Protein AF-A0A8T0YBX5-F1 (afdb_monomer_lite)

Organism: NCBI:txid29920

Secondary structure (DSSP, 8-state):
---HHHHHHHHHHHHHHHHTT-TT-HHHHHHHHHHHHT-EEEEEEEE-STT-EEEEEEEEEEETTEEEEEEEEEEE------HHHHHHHHHHHHHHHHHHHHHHHHHHHHHHHHHHHHHHHHHHHHHHHHHHHHHHHHHHHHHHHHHHHHHHHHTEEETTEEEE--SSS-PEEEE--

pLDDT: mean 74.01, std 16.97, range [35.16, 98.06]

Radius of gyration: 50.34 Å; chains: 1; bounding box: 93×39×120 Å

Structure (mmCIF, N/CA/C/O backbone):
data_AF-A0A8T0YBX5-F1
#
_entry.id   AF-A0A8T0YBX5-F1
#
loop_
_atom_site.group_PDB
_atom_site.id
_atom_site.type_symbol
_atom_site.label_atom_id
_atom_site.label_alt_id
_atom_site.label_comp_id
_atom_site.label_asym_id
_atom_site.label_entity_id
_atom_site.label_seq_id
_atom_site.pdbx_PDB_ins_code
_atom_site.Cartn_x
_atom_site.Cartn_y
_atom_site.Cartn_z
_atom_site.occupancy
_atom_site.B_iso_or_equiv
_atom_site.auth_seq_id
_atom_site.auth_comp_id
_atom_site.auth_asym_id
_atom_site.auth_atom_id
_atom_site.pdbx_PDB_model_num
ATOM 1 N N . MET A 1 1 ? 40.459 -1.493 -21.557 1.00 35.16 1 MET A N 1
ATOM 2 C CA . MET A 1 1 ? 39.453 -1.805 -20.520 1.00 35.16 1 MET A CA 1
ATOM 3 C C . MET A 1 1 ? 38.128 -1.294 -21.046 1.00 35.16 1 MET A C 1
ATOM 5 O O . MET A 1 1 ? 37.994 -0.088 -21.173 1.00 35.16 1 MET A O 1
ATOM 9 N N . VAL A 1 2 ? 37.231 -2.196 -21.448 1.00 42.81 2 VAL A N 1
ATOM 10 C CA . VAL A 1 2 ? 35.862 -1.855 -21.870 1.00 42.81 2 VAL A CA 1
ATOM 11 C C . VAL A 1 2 ? 35.061 -1.558 -20.605 1.00 42.81 2 VAL A C 1
ATOM 13 O O . VAL A 1 2 ? 35.138 -2.328 -19.644 1.00 42.81 2 VAL A O 1
ATOM 16 N N . THR A 1 3 ? 34.361 -0.429 -20.558 1.00 46.84 3 THR A N 1
ATOM 17 C CA . THR A 1 3 ? 33.510 -0.095 -19.407 1.00 46.84 3 THR A CA 1
ATOM 18 C C . THR A 1 3 ? 32.219 -0.922 -19.460 1.00 46.84 3 THR A C 1
ATOM 20 O O . THR A 1 3 ? 31.751 -1.286 -20.538 1.00 46.84 3 THR A O 1
ATOM 23 N N . GLY A 1 4 ? 31.649 -1.287 -18.305 1.00 44.31 4 GLY A N 1
ATOM 24 C CA . GLY A 1 4 ? 30.486 -2.192 -18.241 1.00 44.31 4 GLY A CA 1
ATOM 25 C C . GLY A 1 4 ? 29.275 -1.722 -19.063 1.00 44.31 4 GLY A C 1
ATOM 26 O O . GLY A 1 4 ? 28.556 -2.549 -19.627 1.00 44.31 4 GLY A O 1
ATOM 27 N N . ASP A 1 5 ? 29.111 -0.406 -19.209 1.00 51.03 5 ASP A N 1
ATOM 28 C CA . ASP A 1 5 ? 28.027 0.215 -19.976 1.00 51.03 5 ASP A CA 1
ATOM 29 C C . ASP A 1 5 ? 28.210 0.056 -21.498 1.00 51.03 5 ASP A C 1
ATOM 31 O O . ASP A 1 5 ? 27.252 -0.233 -22.219 1.00 51.03 5 ASP A O 1
ATOM 35 N N . GLU A 1 6 ? 29.447 0.140 -22.002 1.00 50.25 6 GLU A N 1
ATOM 36 C CA . GLU A 1 6 ? 29.767 -0.084 -23.422 1.00 50.25 6 GLU A CA 1
ATOM 37 C C . GLU A 1 6 ? 29.507 -1.540 -23.834 1.00 50.25 6 GLU A C 1
ATOM 39 O O . GLU A 1 6 ? 29.013 -1.812 -24.932 1.00 50.25 6 GLU A O 1
ATOM 44 N N . PHE A 1 7 ? 29.781 -2.482 -22.927 1.00 52.59 7 PHE A N 1
ATOM 45 C CA . PHE A 1 7 ? 29.517 -3.904 -23.139 1.00 52.59 7 PHE A CA 1
ATOM 46 C C . PHE A 1 7 ? 28.011 -4.207 -23.186 1.00 52.59 7 PHE A C 1
ATOM 48 O O . PHE A 1 7 ? 27.549 -4.969 -24.040 1.00 52.59 7 PHE A O 1
ATOM 55 N N . PHE A 1 8 ? 27.223 -3.576 -22.308 1.00 54.06 8 PHE A N 1
ATOM 56 C CA . PHE A 1 8 ? 25.766 -3.719 -22.296 1.00 54.06 8 PHE A CA 1
ATOM 57 C C . PHE A 1 8 ? 25.131 -3.175 -23.583 1.00 54.06 8 PHE A C 1
ATOM 59 O O . PHE A 1 8 ? 24.279 -3.839 -24.184 1.00 54.06 8 PHE A O 1
ATOM 66 N N . HIS A 1 9 ? 25.583 -2.011 -24.055 1.00 55.91 9 HIS A N 1
ATOM 67 C CA . HIS A 1 9 ? 25.097 -1.426 -25.303 1.00 55.91 9 HIS A CA 1
ATOM 68 C C . HIS A 1 9 ? 25.482 -2.250 -26.535 1.00 55.91 9 HIS A C 1
ATOM 70 O O . HIS A 1 9 ? 24.616 -2.509 -27.372 1.00 55.91 9 HIS A O 1
ATOM 76 N N . ALA A 1 10 ? 26.718 -2.750 -26.628 1.00 57.59 10 ALA A N 1
ATOM 77 C CA . ALA A 1 10 ? 27.131 -3.621 -27.731 1.00 57.59 10 ALA A CA 1
ATOM 78 C C . ALA A 1 10 ? 26.309 -4.921 -27.786 1.00 57.59 10 ALA A C 1
ATOM 80 O O . ALA A 1 10 ? 25.856 -5.330 -28.858 1.00 57.59 10 ALA A O 1
ATOM 81 N N . ARG A 1 11 ? 26.034 -5.531 -26.625 1.00 58.25 11 ARG A N 1
ATOM 82 C CA . ARG A 1 11 ? 25.202 -6.737 -26.529 1.00 58.25 11 ARG A CA 1
ATOM 83 C C . ARG A 1 11 ? 23.750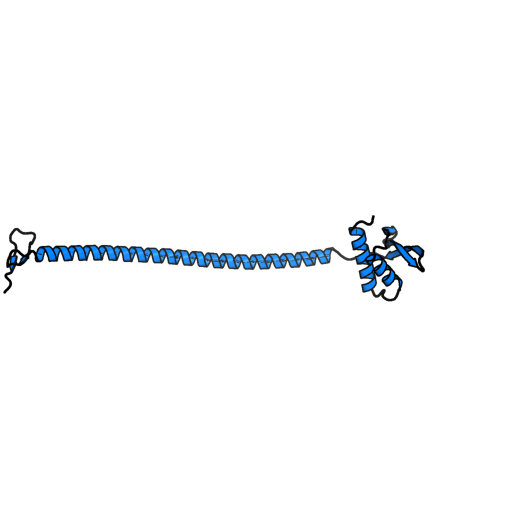 -6.470 -26.932 1.00 58.25 11 ARG A C 1
ATOM 85 O O . ARG A 1 11 ? 23.163 -7.281 -27.642 1.00 58.25 11 ARG A O 1
ATOM 92 N N . GLN A 1 12 ? 23.177 -5.332 -26.536 1.00 59.34 12 GLN A N 1
ATOM 93 C CA . GLN A 1 12 ? 21.837 -4.933 -26.980 1.00 59.34 12 GLN A CA 1
ATOM 94 C C . GLN A 1 12 ? 21.762 -4.675 -28.490 1.00 59.34 12 GLN A C 1
ATOM 96 O O . GLN A 1 12 ? 20.770 -5.048 -29.116 1.00 59.34 12 GLN A O 1
ATOM 101 N N . VAL A 1 13 ? 22.795 -4.069 -29.084 1.00 61.41 13 VAL A N 1
ATOM 102 C CA . VAL A 1 13 ? 22.869 -3.833 -30.535 1.00 61.41 13 VAL A CA 1
ATOM 103 C C . VAL A 1 13 ? 22.932 -5.159 -31.295 1.00 61.41 13 VAL A C 1
ATOM 105 O O . VAL A 1 13 ? 22.166 -5.352 -32.234 1.00 61.41 13 VAL A O 1
ATOM 108 N N . ILE A 1 14 ? 23.766 -6.104 -30.856 1.00 60.03 14 ILE A N 1
ATOM 109 C CA . ILE A 1 14 ? 23.907 -7.418 -31.505 1.00 60.03 14 ILE A CA 1
ATOM 110 C C . ILE A 1 14 ? 22.626 -8.257 -31.368 1.00 60.03 14 ILE A C 1
ATOM 112 O O . ILE A 1 14 ? 22.146 -8.806 -32.358 1.00 60.03 14 ILE A O 1
ATOM 116 N N . LEU A 1 15 ? 21.987 -8.264 -30.192 1.00 58.25 15 LEU A N 1
ATOM 117 C CA . LEU A 1 15 ? 20.689 -8.927 -30.004 1.00 58.25 15 LEU A CA 1
ATOM 118 C C . LEU A 1 15 ? 19.579 -8.307 -30.873 1.00 58.25 15 LEU A C 1
ATOM 120 O O . LEU A 1 15 ? 18.739 -9.035 -31.402 1.00 58.25 15 LEU A O 1
ATOM 124 N N . LYS A 1 16 ? 19.584 -6.981 -31.070 1.00 57.97 16 LYS A N 1
ATOM 125 C CA . LYS A 1 16 ? 18.643 -6.302 -31.979 1.00 57.97 16 LYS A CA 1
ATOM 126 C C . LYS A 1 16 ? 18.921 -6.605 -33.453 1.00 57.97 16 LYS A C 1
ATOM 128 O O . LYS A 1 16 ? 17.964 -6.771 -34.203 1.00 57.97 16 LYS A O 1
ATOM 133 N N . LEU A 1 17 ? 20.184 -6.735 -33.866 1.00 56.25 17 LEU A N 1
ATOM 134 C CA . LEU A 1 17 ? 20.538 -7.187 -35.220 1.00 56.25 17 LEU A CA 1
ATOM 135 C C . LEU A 1 17 ? 20.016 -8.609 -35.487 1.00 56.25 17 LEU A C 1
ATOM 137 O O . LEU A 1 17 ? 19.460 -8.869 -36.552 1.00 56.25 17 LEU A O 1
ATOM 141 N N . ASN A 1 18 ? 20.098 -9.506 -34.501 1.00 52.91 18 ASN A N 1
ATOM 142 C CA . ASN A 1 18 ? 19.515 -10.845 -34.611 1.00 52.91 18 ASN A CA 1
ATOM 143 C C . ASN A 1 18 ? 17.981 -10.818 -34.687 1.00 52.91 18 ASN A C 1
ATOM 145 O O . ASN A 1 18 ? 17.402 -11.520 -35.510 1.00 52.91 18 ASN A O 1
ATOM 149 N N . GLY A 1 19 ? 17.318 -9.975 -33.887 1.00 51.25 19 GLY A N 1
ATOM 150 C CA . GLY A 1 19 ? 15.858 -9.810 -33.921 1.00 51.25 19 GLY A CA 1
ATOM 151 C C . GLY A 1 19 ? 15.315 -9.205 -35.225 1.00 51.25 19 GLY A C 1
ATOM 152 O O . GLY A 1 19 ? 14.158 -9.432 -35.566 1.00 51.25 19 GLY A O 1
ATOM 153 N N . LEU A 1 20 ? 16.148 -8.480 -35.980 1.00 49.66 20 LEU A N 1
ATOM 154 C CA . LEU A 1 20 ? 15.820 -7.902 -37.292 1.00 49.66 20 LEU A CA 1
ATOM 155 C C . LEU A 1 20 ? 16.034 -8.876 -38.468 1.00 49.66 20 LEU A C 1
ATOM 157 O O . LEU A 1 20 ? 15.937 -8.474 -39.626 1.00 49.66 20 LEU A O 1
ATOM 161 N N . GLY A 1 21 ? 16.308 -10.158 -38.201 1.00 42.44 21 GLY A N 1
ATOM 162 C CA . GLY A 1 21 ? 16.443 -11.175 -39.245 1.00 42.44 21 GLY A CA 1
ATOM 163 C C . GLY A 1 21 ? 17.823 -11.235 -39.904 1.00 42.44 21 GLY A C 1
ATOM 164 O O . GLY A 1 21 ? 17.970 -11.886 -40.937 1.00 42.44 21 GLY A O 1
ATOM 165 N N . CYS A 1 22 ? 18.868 -10.649 -39.303 1.00 46.84 22 CYS A N 1
ATOM 166 C CA . CYS A 1 22 ? 20.261 -10.816 -39.745 1.00 46.84 22 CYS A CA 1
ATOM 167 C C . CYS A 1 22 ? 20.840 -12.217 -39.430 1.00 46.84 22 CYS A C 1
ATOM 169 O O . CYS A 1 22 ? 22.034 -12.366 -39.186 1.00 46.84 22 CYS A O 1
ATOM 171 N N . HIS A 1 23 ? 20.017 -13.269 -39.474 1.00 44.53 23 HIS A N 1
ATOM 172 C CA . HIS A 1 23 ? 20.426 -14.664 -39.275 1.00 44.53 23 HIS A CA 1
ATOM 173 C C . HIS A 1 23 ? 21.277 -15.230 -40.428 1.00 44.53 23 HIS A C 1
ATOM 175 O O . HIS A 1 23 ? 21.726 -16.371 -40.358 1.00 44.53 23 HIS A O 1
ATOM 181 N N . SER A 1 24 ? 21.505 -14.469 -41.503 1.00 44.78 24 SER A N 1
ATOM 182 C CA . SER A 1 24 ? 22.160 -14.966 -42.718 1.00 44.78 24 SER A CA 1
ATOM 183 C C . SER A 1 24 ? 23.667 -14.714 -42.798 1.00 44.78 24 SER A C 1
ATOM 185 O O . SER A 1 24 ? 24.268 -15.053 -43.816 1.00 44.78 24 SER A O 1
ATOM 187 N N . SER A 1 25 ? 24.308 -14.125 -41.782 1.00 54.38 25 SER A N 1
ATOM 188 C CA . SER A 1 25 ? 25.758 -13.901 -41.819 1.00 54.38 25 SER A CA 1
ATOM 189 C C . SER A 1 25 ? 26.463 -14.695 -40.722 1.00 54.38 25 SER A C 1
ATOM 191 O O . SER A 1 25 ? 26.184 -14.523 -39.539 1.00 54.38 25 SER A O 1
ATOM 193 N N . GLY A 1 26 ? 27.428 -15.540 -41.103 1.00 56.91 26 GLY A N 1
ATOM 194 C CA . GLY A 1 26 ? 28.321 -16.225 -40.155 1.00 56.91 26 GLY A CA 1
ATOM 195 C C . GLY A 1 26 ? 29.083 -15.265 -39.228 1.00 56.91 26 GLY A C 1
ATOM 196 O O . GLY A 1 26 ? 29.642 -15.696 -38.228 1.00 56.91 26 GLY A O 1
ATOM 197 N N . LEU A 1 27 ? 29.053 -13.961 -39.520 1.00 60.19 27 LEU A N 1
ATOM 198 C CA . LEU A 1 27 ? 29.573 -12.898 -38.670 1.00 60.19 27 LEU A CA 1
ATOM 199 C C . LEU A 1 27 ? 28.801 -12.759 -37.349 1.00 60.19 27 LEU A C 1
ATOM 201 O O . LEU A 1 27 ? 29.445 -12.571 -36.325 1.00 60.19 27 LEU A O 1
ATOM 205 N N . CYS A 1 28 ? 27.469 -12.907 -37.322 1.00 62.34 28 CYS A N 1
ATOM 206 C CA . CYS A 1 28 ? 26.708 -12.800 -36.066 1.00 62.34 28 CYS A CA 1
ATOM 207 C C . CYS A 1 28 ? 27.113 -13.889 -35.062 1.00 62.34 28 CYS A C 1
ATOM 209 O O . CYS A 1 28 ? 27.385 -13.582 -33.906 1.00 62.34 28 CYS A O 1
ATOM 211 N N . ALA A 1 29 ? 27.248 -15.136 -35.522 1.00 63.84 29 ALA A N 1
ATOM 212 C CA . ALA A 1 29 ? 27.663 -16.254 -34.673 1.00 63.84 29 ALA A CA 1
ATOM 213 C C . ALA A 1 29 ? 29.096 -16.081 -34.135 1.00 63.84 29 ALA A C 1
ATOM 215 O O . ALA A 1 29 ? 29.358 -16.347 -32.966 1.00 63.84 29 ALA A O 1
ATOM 216 N N . VAL A 1 30 ? 30.018 -15.584 -34.970 1.00 65.06 30 VAL A N 1
ATOM 217 C CA . VAL A 1 30 ? 31.410 -15.311 -34.567 1.00 65.06 30 VAL A CA 1
ATOM 218 C C . VAL A 1 30 ? 31.486 -14.190 -33.527 1.00 65.06 30 VAL A C 1
ATOM 220 O O . VAL A 1 30 ? 32.308 -14.245 -32.616 1.00 65.06 30 VAL A O 1
ATOM 223 N N . LEU A 1 31 ? 30.627 -13.176 -33.639 1.00 67.44 31 LEU A N 1
ATOM 224 C CA . LEU A 1 31 ? 30.588 -12.055 -32.702 1.00 67.44 31 LEU A CA 1
ATOM 225 C C . LEU A 1 31 ? 29.926 -12.418 -31.368 1.00 67.44 31 LEU A C 1
ATOM 227 O O . LEU A 1 31 ? 30.376 -11.949 -30.326 1.00 67.44 31 LEU A O 1
ATOM 231 N N . GLU A 1 32 ? 28.898 -13.268 -31.378 1.00 67.06 32 GLU A N 1
ATOM 232 C CA . GLU A 1 32 ? 28.282 -13.800 -30.156 1.00 67.06 32 GLU A CA 1
ATOM 233 C C . GLU A 1 32 ? 29.231 -14.701 -29.364 1.00 67.06 32 GLU A C 1
ATOM 235 O O . GLU A 1 32 ? 29.324 -14.571 -28.140 1.00 67.06 32 GLU A O 1
ATOM 240 N N . ASP A 1 33 ? 29.957 -15.581 -30.056 1.00 68.69 33 ASP A N 1
ATOM 241 C CA . ASP A 1 33 ? 30.970 -16.440 -29.443 1.00 68.69 33 ASP A CA 1
ATOM 242 C C . ASP A 1 33 ? 32.114 -15.595 -28.858 1.00 68.69 33 ASP A C 1
ATOM 244 O O . ASP A 1 33 ? 32.461 -15.736 -27.685 1.00 68.69 33 ASP A O 1
ATOM 248 N N . ALA A 1 34 ? 32.610 -14.609 -29.614 1.00 65.06 34 ALA A N 1
ATOM 249 C CA . ALA A 1 34 ? 33.650 -13.697 -29.140 1.00 65.06 34 ALA A CA 1
ATOM 250 C C . ALA A 1 34 ? 33.216 -12.840 -27.933 1.00 65.06 34 ALA A C 1
ATOM 252 O O . ALA A 1 34 ? 34.017 -12.611 -27.024 1.00 65.06 34 ALA A O 1
ATOM 253 N N . LEU A 1 35 ? 31.957 -12.379 -27.892 1.00 67.06 35 LEU A N 1
ATOM 254 C CA . LEU A 1 35 ? 31.383 -11.669 -26.739 1.00 67.06 35 LEU A CA 1
ATOM 255 C C . LEU A 1 35 ? 31.288 -12.563 -25.501 1.00 67.06 35 LEU A C 1
ATOM 257 O O . LEU A 1 35 ? 31.538 -12.099 -24.390 1.00 67.06 35 LEU A O 1
ATOM 261 N N . SER A 1 36 ? 30.902 -13.824 -25.691 1.00 69.19 36 SER A N 1
ATOM 262 C CA . SER A 1 36 ? 30.681 -14.776 -24.599 1.00 69.19 36 SER A CA 1
ATOM 263 C C . SER A 1 36 ? 31.997 -15.280 -24.003 1.00 69.19 36 SER A C 1
ATOM 265 O O . SER A 1 36 ? 32.088 -15.474 -22.792 1.00 69.19 36 SER A O 1
ATOM 267 N N . ASN A 1 37 ? 33.026 -15.420 -24.841 1.00 68.88 37 ASN A N 1
ATOM 268 C CA . ASN A 1 37 ? 34.349 -15.911 -24.451 1.00 68.88 37 ASN A CA 1
ATOM 269 C C . ASN A 1 37 ? 35.303 -14.793 -23.989 1.00 68.88 37 ASN A C 1
ATOM 271 O O . ASN A 1 37 ? 36.403 -15.077 -23.517 1.00 68.88 37 ASN A O 1
ATOM 275 N N . GLY A 1 38 ? 34.893 -13.522 -24.088 1.00 64.69 38 GLY A N 1
ATOM 276 C CA . GLY A 1 38 ? 35.715 -12.376 -23.687 1.00 64.69 38 GLY A CA 1
ATOM 277 C C . GLY A 1 38 ? 36.869 -12.073 -24.649 1.00 64.69 38 GLY A C 1
ATOM 278 O O . GLY A 1 38 ? 37.829 -11.405 -24.274 1.00 64.69 38 GLY A O 1
ATOM 279 N N . ASP A 1 39 ? 36.775 -12.528 -25.899 1.00 70.81 39 ASP A N 1
ATOM 280 C CA . ASP A 1 39 ? 37.792 -12.347 -26.943 1.00 70.81 39 ASP A CA 1
ATOM 281 C C . ASP A 1 39 ? 37.705 -10.972 -27.640 1.00 70.81 39 ASP A C 1
ATOM 283 O O . ASP A 1 39 ? 38.328 -10.730 -28.678 1.00 70.81 39 ASP A O 1
ATOM 287 N N . ILE A 1 40 ? 36.948 -10.038 -27.062 1.00 69.75 40 ILE A N 1
ATOM 288 C CA . ILE A 1 40 ? 36.787 -8.672 -27.562 1.00 69.75 40 ILE A CA 1
ATOM 289 C C . ILE A 1 40 ? 37.652 -7.728 -26.740 1.00 69.75 40 ILE A C 1
ATOM 291 O O . ILE A 1 40 ? 37.458 -7.552 -25.540 1.00 69.75 40 ILE A O 1
ATOM 295 N N . ASN A 1 41 ? 38.606 -7.089 -27.413 1.00 66.25 41 ASN A N 1
ATOM 296 C CA . ASN A 1 41 ? 39.622 -6.275 -26.746 1.00 66.25 41 ASN A CA 1
ATOM 297 C C . ASN A 1 41 ? 39.259 -4.790 -26.666 1.00 66.25 41 ASN A C 1
ATOM 299 O O . ASN A 1 41 ? 39.679 -4.093 -25.740 1.00 66.25 41 ASN A O 1
ATOM 303 N N . LEU A 1 42 ? 38.493 -4.297 -27.636 1.00 63.03 42 LEU A N 1
ATOM 304 C CA . LEU A 1 42 ? 38.110 -2.896 -27.719 1.00 63.03 42 LEU A CA 1
ATOM 305 C C . LEU A 1 42 ? 36.760 -2.790 -28.413 1.00 63.03 42 LEU A C 1
ATOM 307 O O . LEU A 1 42 ? 36.575 -3.389 -29.469 1.00 63.03 42 LEU A O 1
ATOM 311 N N . ILE A 1 43 ? 35.851 -2.025 -27.815 1.00 70.31 43 ILE A N 1
ATOM 312 C CA . ILE A 1 43 ? 34.587 -1.605 -28.411 1.00 70.31 43 ILE A CA 1
ATOM 313 C C . ILE A 1 43 ? 34.603 -0.082 -28.385 1.00 70.31 43 ILE A C 1
ATOM 315 O O . ILE A 1 43 ? 34.785 0.504 -27.323 1.00 70.31 43 ILE A O 1
ATOM 319 N N . THR A 1 44 ? 34.440 0.557 -29.537 1.00 67.62 44 THR A N 1
ATOM 320 C CA . THR A 1 44 ? 34.273 2.006 -29.631 1.00 67.62 44 THR A CA 1
ATOM 321 C C . THR A 1 44 ? 32.976 2.325 -30.348 1.00 67.62 44 THR A C 1
ATOM 323 O O . THR A 1 44 ? 32.635 1.735 -31.374 1.00 67.62 44 THR A O 1
ATOM 326 N N . PHE A 1 45 ? 32.235 3.269 -29.782 1.00 68.88 45 PHE A N 1
ATOM 327 C CA . PHE A 1 45 ? 30.981 3.752 -30.328 1.00 68.88 45 PHE A CA 1
ATOM 328 C C . PHE A 1 45 ? 31.141 5.237 -30.613 1.00 68.88 45 PHE A C 1
ATOM 330 O O . PHE A 1 45 ? 31.289 6.033 -29.688 1.00 68.88 45 PHE A O 1
ATOM 337 N N . LEU A 1 46 ? 31.174 5.608 -31.890 1.00 73.44 46 LEU A N 1
ATOM 338 C CA . LEU A 1 46 ? 31.400 6.993 -32.292 1.00 73.44 46 LEU A CA 1
ATOM 339 C C . LEU A 1 46 ? 30.330 7.452 -33.287 1.00 73.44 46 LEU A C 1
ATOM 341 O O . LEU A 1 46 ? 29.940 6.676 -34.168 1.00 73.44 46 LEU A O 1
ATOM 345 N N . PRO A 1 47 ? 29.865 8.710 -33.182 1.00 71.00 47 PRO A N 1
ATOM 346 C CA . PRO A 1 47 ? 29.094 9.324 -34.250 1.00 71.00 47 PRO A CA 1
ATOM 347 C C . PRO A 1 47 ? 29.993 9.450 -35.486 1.00 71.00 47 PRO A C 1
ATOM 349 O O . PRO A 1 47 ? 31.129 9.913 -35.400 1.00 71.00 47 PRO A O 1
ATOM 352 N N . ASN A 1 48 ? 29.498 9.014 -36.637 1.00 72.06 48 ASN A N 1
ATOM 353 C CA . ASN A 1 48 ? 30.243 8.940 -37.893 1.00 72.06 48 ASN A CA 1
ATOM 354 C C . ASN A 1 48 ? 29.778 9.994 -38.920 1.00 72.06 48 ASN A C 1
ATOM 356 O O . ASN A 1 48 ? 29.883 9.777 -40.126 1.00 72.06 48 ASN A O 1
ATOM 360 N N . GLY A 1 49 ? 29.288 11.142 -38.439 1.00 65.50 49 GLY A N 1
ATOM 361 C CA . GLY A 1 49 ? 28.641 12.157 -39.278 1.00 65.50 49 GLY A CA 1
ATOM 362 C C . GLY A 1 49 ? 27.270 11.703 -39.799 1.00 65.50 49 GLY A C 1
ATOM 363 O O . GLY A 1 49 ? 26.957 10.514 -39.771 1.00 65.50 49 GLY A O 1
ATOM 364 N N . ASP A 1 50 ? 26.449 12.666 -40.225 1.00 66.25 50 ASP A N 1
ATOM 365 C CA . ASP A 1 50 ? 25.125 12.468 -40.843 1.00 66.25 50 ASP A CA 1
ATOM 366 C C . ASP A 1 50 ? 24.211 11.457 -40.125 1.00 66.25 50 ASP A C 1
ATOM 368 O O . ASP A 1 50 ? 23.646 10.564 -40.751 1.00 66.25 50 ASP A O 1
ATOM 372 N N . ASP A 1 51 ? 24.086 11.571 -38.797 1.00 66.38 51 ASP A N 1
ATOM 373 C CA . ASP A 1 51 ? 23.257 10.683 -37.965 1.00 66.38 51 ASP A CA 1
ATOM 374 C C . ASP A 1 51 ? 23.564 9.184 -38.133 1.00 66.38 51 ASP A C 1
ATOM 376 O O . ASP A 1 51 ? 22.743 8.335 -37.813 1.00 66.38 51 ASP A O 1
ATOM 380 N N . VAL A 1 52 ? 24.754 8.807 -38.599 1.00 70.62 52 VAL A N 1
ATOM 381 C CA . VAL A 1 52 ? 25.182 7.406 -38.631 1.00 70.62 52 VAL A CA 1
ATOM 382 C C . VAL A 1 52 ? 26.070 7.148 -37.429 1.00 70.62 52 VAL A C 1
ATOM 384 O O . VAL A 1 52 ? 27.082 7.816 -37.230 1.00 70.62 52 VAL A O 1
ATOM 387 N N . TYR A 1 53 ? 25.742 6.138 -36.636 1.00 73.88 53 TYR A N 1
ATOM 388 C CA . TYR A 1 53 ? 26.618 5.669 -35.571 1.00 73.88 53 TYR A CA 1
ATOM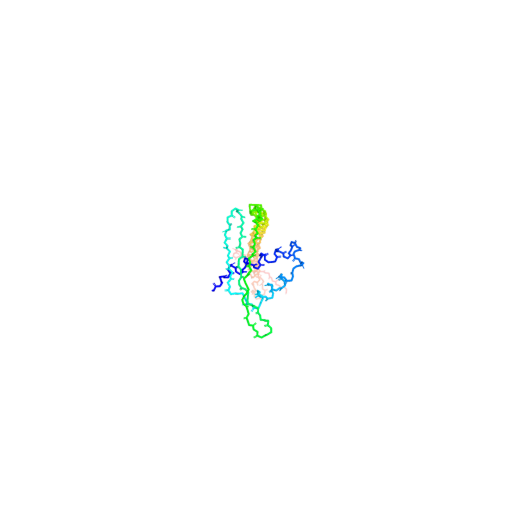 389 C C . TYR A 1 53 ? 27.477 4.517 -36.080 1.00 73.88 53 TYR A C 1
ATOM 391 O O . TYR A 1 53 ? 27.021 3.657 -36.840 1.00 73.88 53 TYR A O 1
ATOM 399 N N . ARG A 1 54 ? 28.745 4.505 -35.666 1.00 77.81 54 ARG A N 1
ATOM 400 C CA . ARG A 1 54 ? 29.690 3.435 -35.977 1.00 77.81 54 ARG A CA 1
ATOM 401 C C . ARG A 1 54 ? 30.091 2.723 -34.696 1.00 77.81 54 ARG A C 1
ATOM 403 O O . ARG A 1 54 ? 30.736 3.307 -33.826 1.00 77.81 54 ARG A O 1
ATOM 410 N N . LEU A 1 55 ? 29.747 1.444 -34.629 1.00 78.88 55 LEU A N 1
ATOM 411 C CA . LEU A 1 55 ? 30.298 0.502 -33.668 1.00 78.88 55 LEU A CA 1
ATOM 412 C C . LEU A 1 55 ? 31.548 -0.112 -34.293 1.00 78.88 55 LEU A C 1
ATOM 414 O O . LEU A 1 55 ? 31.458 -0.773 -35.327 1.00 78.88 55 LEU A O 1
ATOM 418 N N . SER A 1 56 ? 32.705 0.113 -33.683 1.00 80.19 56 SER A N 1
ATOM 419 C CA . SER A 1 56 ? 33.946 -0.559 -34.065 1.00 80.19 56 SER A CA 1
ATOM 420 C C . SER A 1 56 ? 34.357 -1.512 -32.958 1.00 80.19 56 SER A C 1
ATOM 422 O O . SER A 1 56 ? 34.300 -1.160 -31.781 1.00 80.19 56 SER A O 1
ATOM 424 N N . MET A 1 57 ? 34.755 -2.725 -33.320 1.00 78.75 57 MET A N 1
ATOM 425 C CA . MET A 1 57 ? 35.218 -3.710 -32.353 1.00 78.75 57 MET A CA 1
ATOM 426 C C . MET A 1 57 ? 36.400 -4.501 -32.879 1.00 78.75 57 MET A C 1
ATOM 428 O O . MET A 1 57 ? 36.440 -4.864 -34.053 1.00 78.75 57 MET A O 1
ATOM 432 N N . THR A 1 58 ? 37.347 -4.808 -31.999 1.00 79.75 58 THR A N 1
ATOM 433 C CA . THR A 1 58 ? 38.467 -5.691 -32.329 1.00 79.75 58 THR A CA 1
ATOM 434 C C . THR A 1 58 ? 38.280 -7.041 -31.658 1.00 79.75 58 THR A C 1
ATOM 436 O O . THR A 1 58 ? 38.292 -7.147 -30.429 1.00 79.75 58 THR A O 1
ATOM 439 N N . VAL A 1 59 ? 38.137 -8.070 -32.485 1.00 79.31 59 VAL A N 1
ATOM 440 C CA . VAL A 1 59 ? 37.885 -9.449 -32.080 1.00 79.31 59 VAL A CA 1
ATOM 441 C C . VAL A 1 59 ? 39.151 -10.268 -32.261 1.00 79.31 59 VAL A C 1
ATOM 443 O O . VAL A 1 59 ? 39.791 -10.243 -33.315 1.00 79.31 59 VAL A O 1
ATOM 446 N N . LYS A 1 60 ? 39.501 -11.019 -31.226 1.00 78.31 60 LYS A N 1
ATOM 447 C CA . LYS A 1 60 ? 40.570 -12.002 -31.250 1.00 78.31 60 LYS A CA 1
ATOM 448 C C . LYS A 1 60 ? 40.022 -13.318 -31.805 1.00 78.31 60 LYS A C 1
ATOM 450 O O . LYS A 1 60 ? 39.085 -13.884 -31.263 1.00 78.31 60 LYS A O 1
ATOM 455 N N . LEU A 1 61 ? 40.613 -13.815 -32.885 1.00 74.62 61 LEU A N 1
ATOM 456 C CA . LEU A 1 61 ? 40.258 -15.087 -33.510 1.00 74.62 61 LEU A CA 1
ATOM 457 C C . LEU A 1 61 ? 41.454 -16.031 -33.458 1.00 74.62 61 LEU A C 1
ATOM 459 O O . LEU A 1 61 ? 42.538 -15.697 -33.943 1.00 74.62 61 LEU A O 1
ATOM 463 N N . GLN A 1 62 ? 41.264 -17.224 -32.901 1.00 71.88 62 GLN A N 1
ATOM 464 C CA . GLN A 1 62 ? 42.272 -18.278 -32.939 1.00 71.88 62 GLN A CA 1
ATOM 465 C C . GLN A 1 62 ? 42.004 -19.200 -34.130 1.00 71.88 62 GLN A C 1
ATOM 467 O O . GLN A 1 62 ? 41.055 -19.978 -34.131 1.00 71.88 62 GLN A O 1
ATOM 472 N N . VAL A 1 63 ? 42.861 -19.133 -35.147 1.00 70.56 63 VAL A N 1
ATOM 473 C CA . VAL A 1 63 ? 42.752 -19.959 -36.356 1.00 70.56 63 VAL A CA 1
ATOM 474 C C . VAL A 1 63 ? 44.035 -20.762 -36.504 1.00 70.56 63 VAL A C 1
ATOM 476 O O . VAL A 1 63 ? 45.119 -20.185 -36.550 1.00 70.56 63 VAL A O 1
ATOM 479 N N . LEU A 1 64 ? 43.923 -22.094 -36.564 1.00 67.44 64 LEU A N 1
ATOM 480 C CA . LEU A 1 64 ? 45.061 -23.011 -36.745 1.00 67.44 64 LEU A CA 1
ATOM 481 C C . LEU A 1 64 ? 46.238 -22.697 -35.793 1.00 67.44 64 LEU A C 1
ATOM 483 O O . LEU A 1 64 ? 47.376 -22.544 -36.229 1.00 67.44 64 LEU A O 1
ATOM 487 N N . TRP A 1 65 ? 45.947 -22.572 -34.491 1.00 70.38 65 TRP A N 1
ATOM 488 C CA . TRP A 1 65 ? 46.914 -22.261 -33.417 1.00 70.38 65 TRP A CA 1
ATOM 489 C C . TRP A 1 65 ? 47.583 -20.880 -33.480 1.00 70.38 65 TRP A C 1
ATOM 491 O O . TRP A 1 65 ? 48.457 -20.585 -32.669 1.00 70.38 65 TRP A O 1
ATOM 501 N N . GLN A 1 66 ? 47.149 -20.005 -34.385 1.00 70.31 66 GLN A N 1
ATOM 502 C CA . GLN A 1 66 ? 47.585 -18.614 -34.437 1.00 70.31 66 GLN A CA 1
ATOM 503 C C . GLN A 1 66 ? 46.470 -17.688 -33.964 1.00 70.31 66 GLN A C 1
ATOM 505 O O . GLN A 1 66 ? 45.323 -17.807 -34.393 1.00 70.31 66 GLN A O 1
ATOM 510 N N . ILE A 1 67 ? 46.822 -16.734 -33.105 1.00 74.75 67 ILE A N 1
ATOM 511 C CA . ILE A 1 67 ? 45.923 -15.653 -32.703 1.00 74.75 67 ILE A CA 1
ATOM 512 C C . ILE A 1 67 ? 46.007 -14.545 -33.753 1.00 74.75 67 ILE A C 1
ATOM 514 O O . ILE A 1 67 ? 47.090 -14.033 -34.037 1.00 74.75 67 ILE A O 1
ATOM 518 N N . ARG A 1 68 ? 44.861 -14.152 -34.307 1.00 77.69 68 ARG A N 1
ATOM 519 C CA . ARG A 1 68 ? 44.712 -12.997 -35.196 1.00 77.69 68 ARG A CA 1
ATOM 520 C C . ARG A 1 68 ? 43.722 -12.009 -34.600 1.00 77.69 68 ARG A C 1
ATOM 522 O O . ARG A 1 68 ? 42.761 -12.407 -33.955 1.00 77.69 68 ARG A O 1
ATOM 529 N N . MET A 1 69 ? 43.960 -10.727 -34.832 1.00 78.06 69 MET A N 1
ATOM 530 C CA . MET A 1 69 ? 43.048 -9.652 -34.450 1.00 78.06 69 MET A CA 1
ATOM 531 C C . MET A 1 69 ? 42.320 -9.180 -35.703 1.00 78.06 69 MET A C 1
ATOM 533 O O . MET A 1 69 ? 42.968 -8.872 -36.702 1.00 78.06 69 MET A O 1
ATOM 537 N N . VAL A 1 70 ? 40.991 -9.155 -35.659 1.00 78.25 70 VAL A N 1
ATOM 538 C CA . VAL A 1 70 ? 40.143 -8.673 -36.753 1.00 78.25 70 VAL A CA 1
ATOM 539 C C . VAL A 1 70 ? 39.320 -7.501 -36.250 1.00 78.25 70 VAL A C 1
ATOM 541 O O . VAL A 1 70 ? 38.665 -7.592 -35.214 1.00 78.25 70 VAL A O 1
ATOM 544 N N . GLU A 1 71 ? 39.374 -6.396 -36.982 1.00 81.19 71 GLU A N 1
ATOM 545 C CA . GLU A 1 71 ? 38.572 -5.212 -36.706 1.00 81.19 71 GLU A CA 1
ATOM 546 C C . GLU A 1 71 ? 37.283 -5.253 -37.529 1.00 81.19 71 GLU A C 1
ATOM 548 O O . GLU A 1 71 ? 37.307 -5.450 -38.744 1.00 81.19 71 GLU A O 1
ATOM 553 N N . TYR A 1 72 ? 36.153 -5.080 -36.851 1.00 76.62 72 TYR A N 1
ATOM 554 C CA . TYR A 1 72 ? 34.831 -4.996 -37.450 1.00 76.62 72 TYR A CA 1
ATOM 555 C C . TYR A 1 72 ? 34.279 -3.591 -37.266 1.00 76.62 72 TYR A C 1
ATOM 557 O O . TYR A 1 72 ? 34.300 -3.059 -36.157 1.00 76.62 72 TYR A O 1
ATOM 565 N N . HIS A 1 73 ? 33.719 -3.030 -38.337 1.00 78.19 73 HIS A N 1
ATOM 566 C CA . HIS A 1 73 ? 32.987 -1.769 -38.305 1.00 78.19 73 HIS A CA 1
ATOM 567 C C . HIS A 1 73 ? 31.544 -2.009 -38.734 1.00 78.19 73 HIS A C 1
ATOM 569 O O . HIS A 1 73 ? 31.287 -2.460 -39.850 1.00 78.19 73 HIS A O 1
ATOM 575 N N . ILE A 1 74 ? 30.604 -1.689 -37.852 1.00 77.44 74 ILE A N 1
ATOM 576 C CA . ILE A 1 74 ? 29.169 -1.775 -38.107 1.00 77.44 74 ILE A CA 1
ATOM 577 C C . ILE A 1 74 ? 28.618 -0.353 -38.082 1.00 77.44 74 ILE A C 1
ATOM 579 O O . ILE A 1 74 ? 28.683 0.330 -37.060 1.00 77.44 74 ILE A O 1
ATOM 583 N N . ALA A 1 75 ? 28.097 0.090 -39.223 1.00 75.31 75 ALA A N 1
ATOM 584 C CA . ALA A 1 75 ? 27.388 1.355 -39.347 1.00 75.31 75 ALA A CA 1
ATOM 585 C C . ALA A 1 75 ? 25.882 1.109 -39.213 1.00 75.31 75 ALA A C 1
ATOM 587 O O . ALA A 1 75 ? 25.345 0.196 -39.839 1.00 75.31 75 ALA A O 1
ATOM 588 N N . PHE A 1 76 ? 25.201 1.921 -38.413 1.00 71.00 76 PHE A N 1
ATOM 589 C CA . PHE A 1 76 ? 23.749 1.870 -38.269 1.00 71.00 76 PHE A CA 1
ATOM 590 C C . PHE A 1 76 ? 23.190 3.274 -38.071 1.00 71.00 76 PHE A C 1
ATOM 592 O O . PHE A 1 76 ? 23.843 4.165 -37.528 1.00 71.00 76 PHE A O 1
ATOM 599 N N . HIS A 1 77 ? 21.957 3.452 -38.526 1.00 66.88 77 HIS A N 1
ATOM 600 C CA . HIS A 1 77 ? 21.191 4.668 -38.306 1.00 66.88 77 HIS A CA 1
ATOM 601 C C . HIS A 1 77 ? 20.437 4.530 -36.976 1.00 66.88 77 HIS A C 1
ATOM 603 O O . HIS A 1 77 ? 19.983 3.423 -36.656 1.00 66.88 77 HIS A O 1
ATOM 609 N N . PRO A 1 78 ? 20.295 5.605 -36.185 1.00 62.41 78 PRO A N 1
ATOM 610 C CA . PRO A 1 78 ? 19.471 5.592 -34.998 1.00 62.41 78 PRO A CA 1
ATOM 611 C C . PRO A 1 78 ? 18.047 5.260 -35.426 1.00 62.41 78 PRO A C 1
ATOM 613 O O . PRO A 1 78 ? 17.452 5.916 -36.281 1.00 62.41 78 PRO A O 1
ATOM 616 N N . ILE A 1 79 ? 17.497 4.214 -34.822 1.00 62.69 79 ILE A N 1
ATOM 617 C CA . ILE A 1 79 ? 16.057 4.010 -34.849 1.00 62.69 79 ILE A CA 1
ATOM 618 C C . ILE A 1 79 ? 15.513 5.103 -33.937 1.00 62.69 79 ILE A C 1
ATOM 620 O O . ILE A 1 79 ? 15.701 5.027 -32.722 1.00 62.69 79 ILE A O 1
ATOM 624 N N . TRP A 1 80 ? 14.920 6.143 -34.524 1.00 55.16 80 TRP A N 1
ATOM 625 C CA . TRP A 1 80 ? 14.204 7.158 -33.763 1.00 55.16 80 TRP A CA 1
ATOM 626 C C . TRP A 1 80 ? 13.064 6.455 -33.034 1.00 55.16 80 TRP A C 1
ATOM 628 O O . TRP A 1 80 ? 12.076 6.034 -33.629 1.00 55.16 80 TRP A O 1
ATOM 638 N N . PHE A 1 81 ? 13.274 6.246 -31.744 1.00 60.16 81 PHE A N 1
ATOM 639 C CA . PHE A 1 81 ? 12.262 5.807 -30.810 1.00 60.16 81 PHE A CA 1
ATOM 640 C C . PHE A 1 81 ? 11.815 7.049 -30.047 1.00 60.16 81 PHE A C 1
ATOM 642 O O . PHE A 1 81 ? 12.680 7.851 -29.699 1.00 60.16 81 PHE A O 1
ATOM 649 N N . ASP A 1 82 ? 10.519 7.225 -29.793 1.00 63.47 82 ASP A N 1
ATOM 650 C CA . ASP A 1 82 ? 10.053 8.309 -28.931 1.00 63.47 82 ASP A CA 1
ATOM 651 C C . ASP A 1 82 ? 10.097 7.836 -27.467 1.00 63.47 82 ASP A C 1
ATOM 653 O O . ASP A 1 82 ? 9.198 7.121 -27.016 1.00 63.47 82 ASP A O 1
ATOM 657 N N . PRO A 1 83 ? 11.150 8.167 -26.692 1.00 69.88 83 PRO A N 1
ATOM 658 C CA . PRO A 1 83 ? 11.238 7.761 -25.292 1.00 69.88 83 PRO A CA 1
ATOM 659 C C . PRO A 1 83 ? 10.081 8.317 -24.454 1.00 69.88 83 PRO A C 1
ATOM 661 O O . PRO A 1 83 ? 9.797 7.769 -23.387 1.00 69.88 83 PRO A O 1
ATOM 664 N N . THR A 1 84 ? 9.408 9.366 -24.933 1.00 74.88 84 THR A N 1
ATOM 665 C CA . THR A 1 84 ? 8.272 9.997 -24.264 1.00 74.88 84 THR A CA 1
ATOM 666 C C . THR A 1 84 ? 7.098 9.028 -24.157 1.00 74.88 84 THR A C 1
ATOM 668 O O . THR A 1 84 ? 6.538 8.906 -23.076 1.00 74.88 84 THR A O 1
ATOM 671 N N . GLU A 1 85 ? 6.808 8.233 -25.192 1.00 77.31 85 GLU A N 1
ATOM 672 C CA . GLU A 1 85 ? 5.687 7.277 -25.200 1.00 77.31 85 GLU A CA 1
ATOM 673 C C . GLU A 1 85 ? 5.840 6.179 -24.126 1.00 77.31 85 GLU A C 1
ATOM 675 O O . GLU A 1 85 ? 4.898 5.859 -23.399 1.00 77.31 85 GLU A O 1
ATOM 680 N N . ILE A 1 86 ? 7.052 5.630 -23.951 1.00 82.44 86 ILE A N 1
ATOM 681 C CA . ILE A 1 86 ? 7.319 4.639 -22.887 1.00 82.44 86 ILE A CA 1
ATOM 682 C C . ILE A 1 86 ? 7.183 5.274 -21.511 1.00 82.44 86 ILE A C 1
ATOM 684 O O . ILE A 1 86 ? 6.655 4.647 -20.588 1.00 82.44 86 ILE A O 1
ATOM 688 N N . VAL A 1 87 ? 7.727 6.478 -21.343 1.00 88.12 87 VAL A N 1
ATOM 689 C CA . VAL A 1 87 ? 7.686 7.174 -20.057 1.00 88.12 87 VAL A CA 1
ATOM 690 C C . VAL A 1 87 ? 6.244 7.517 -19.702 1.00 88.12 87 VAL A C 1
ATOM 692 O O . VAL A 1 87 ? 5.831 7.239 -18.582 1.00 88.12 87 VAL A O 1
ATOM 695 N N . GLU A 1 88 ? 5.461 8.024 -20.650 1.00 88.12 88 GLU A N 1
ATOM 696 C CA . GLU A 1 88 ? 4.038 8.311 -20.479 1.00 88.12 88 GLU A CA 1
ATOM 697 C C . GLU A 1 88 ? 3.253 7.054 -20.106 1.00 88.12 88 GLU A C 1
ATOM 699 O O . GLU A 1 88 ? 2.557 7.061 -19.092 1.00 88.12 88 GLU A O 1
ATOM 704 N N . SER A 1 89 ? 3.436 5.948 -20.835 1.00 88.44 89 SER A N 1
ATOM 705 C CA . SER A 1 89 ? 2.786 4.673 -20.505 1.00 88.44 89 SER A CA 1
ATOM 706 C C . SER A 1 89 ? 3.123 4.223 -19.083 1.00 88.44 89 SER A C 1
ATOM 708 O O . SER A 1 89 ? 2.226 3.898 -18.307 1.00 88.44 89 SER A O 1
ATOM 710 N N . LYS A 1 90 ? 4.407 4.252 -18.705 1.00 93.56 90 LYS A N 1
ATOM 711 C CA . LYS A 1 90 ? 4.843 3.848 -17.360 1.00 93.56 90 LYS A CA 1
ATOM 712 C C . LYS A 1 90 ? 4.299 4.768 -16.273 1.00 93.56 90 LYS A C 1
ATOM 714 O O . LYS A 1 90 ? 3.929 4.289 -15.206 1.00 93.56 90 LYS A O 1
ATOM 719 N N . VAL A 1 91 ? 4.246 6.074 -16.523 1.00 94.62 91 VAL A N 1
ATOM 720 C CA . VAL A 1 91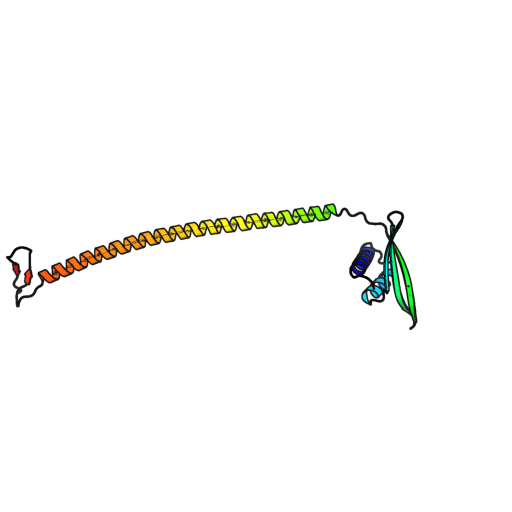 ? 3.672 7.048 -15.587 1.00 94.62 91 VAL A CA 1
ATOM 721 C C . VAL A 1 91 ? 2.173 6.813 -15.422 1.00 94.62 91 VAL A C 1
ATOM 723 O O . VAL A 1 91 ? 1.682 6.832 -14.295 1.00 94.62 91 VAL A O 1
ATOM 726 N N . CYS A 1 92 ? 1.448 6.542 -16.508 1.00 93.69 92 CYS A N 1
ATOM 727 C CA . CYS A 1 92 ? 0.030 6.200 -16.448 1.00 93.69 92 CYS A CA 1
ATOM 728 C C . CYS A 1 92 ? -0.219 4.916 -15.649 1.00 93.69 92 CYS A C 1
ATOM 730 O O . CYS A 1 92 ? -1.121 4.891 -14.810 1.00 93.69 92 CYS A O 1
ATOM 732 N N . ASP A 1 93 ? 0.586 3.876 -15.867 1.00 95.50 93 ASP A N 1
ATOM 733 C CA . ASP A 1 93 ? 0.451 2.606 -15.151 1.00 95.50 93 ASP A CA 1
ATOM 734 C C . ASP A 1 93 ? 0.742 2.758 -13.657 1.00 95.50 93 ASP A C 1
ATOM 736 O O . ASP A 1 93 ? -0.085 2.373 -12.829 1.00 95.50 93 ASP A O 1
ATOM 740 N N . LEU A 1 94 ? 1.846 3.424 -13.303 1.00 96.31 94 LEU A N 1
ATOM 741 C CA . LEU A 1 94 ? 2.182 3.718 -11.908 1.00 96.31 94 LEU A CA 1
ATOM 742 C C . LEU A 1 94 ? 1.124 4.602 -11.239 1.00 96.31 94 LEU A C 1
ATOM 744 O O . LEU A 1 94 ? 0.771 4.386 -10.081 1.00 96.31 94 LEU A O 1
ATOM 748 N N . SER A 1 95 ? 0.583 5.592 -11.953 1.00 94.44 95 SER A N 1
ATOM 749 C CA . SER A 1 95 ? -0.470 6.450 -11.405 1.00 94.44 95 SER A CA 1
ATOM 750 C C . SER A 1 95 ? -1.754 5.672 -11.121 1.00 94.44 95 SER A C 1
ATOM 752 O O . SER A 1 95 ? -2.457 6.004 -10.164 1.00 94.44 95 SER A O 1
ATOM 754 N N . ARG A 1 96 ? -2.078 4.667 -11.942 1.00 95.94 96 ARG A N 1
ATOM 755 C CA . ARG A 1 96 ? -3.232 3.789 -11.724 1.00 95.94 96 ARG A CA 1
ATOM 756 C C . ARG A 1 96 ? -3.021 2.912 -10.494 1.00 95.94 96 ARG A C 1
ATOM 758 O O . ARG A 1 96 ? -3.876 2.898 -9.617 1.00 95.94 96 ARG A O 1
ATOM 765 N N . GLU A 1 97 ? -1.861 2.271 -10.392 1.00 97.00 97 GLU A N 1
ATOM 766 C CA . GLU A 1 97 ? -1.509 1.416 -9.254 1.00 97.00 97 GLU A CA 1
ATOM 767 C C . GLU A 1 97 ? -1.557 2.191 -7.927 1.00 97.00 97 GLU A C 1
ATOM 769 O O . GLU A 1 97 ? -2.185 1.759 -6.961 1.00 97.00 97 GLU A O 1
ATOM 774 N N . VAL A 1 98 ? -0.983 3.398 -7.891 1.00 96.62 98 VAL A N 1
ATOM 775 C CA . VAL A 1 98 ? -1.045 4.272 -6.708 1.00 96.62 98 VAL A CA 1
ATOM 776 C C . VAL A 1 98 ? -2.487 4.637 -6.355 1.00 96.62 98 VAL A C 1
ATOM 778 O O . VAL A 1 98 ? -2.833 4.714 -5.173 1.00 96.62 98 VAL A O 1
ATOM 781 N N . HIS A 1 99 ? -3.336 4.878 -7.354 1.00 95.88 99 HIS A N 1
ATOM 782 C CA . HIS A 1 99 ? -4.741 5.184 -7.118 1.00 95.88 99 HIS A CA 1
ATOM 783 C C . HIS A 1 99 ? -5.476 3.996 -6.485 1.00 95.88 99 HIS A C 1
ATOM 785 O O . HIS A 1 99 ? -6.142 4.182 -5.469 1.00 95.88 99 HIS A O 1
ATOM 791 N N . GLU A 1 100 ? -5.307 2.794 -7.033 1.00 96.19 100 GLU A N 1
ATOM 792 C CA . GLU A 1 100 ? -5.920 1.556 -6.532 1.00 96.19 100 GLU A CA 1
ATOM 793 C C . GLU A 1 100 ? -5.448 1.202 -5.115 1.00 96.19 100 GLU A C 1
ATOM 795 O O . GLU A 1 100 ? -6.256 0.867 -4.244 1.00 96.19 100 GLU A O 1
ATOM 800 N N . LEU A 1 101 ? -4.152 1.350 -4.834 1.00 96.00 101 LEU A N 1
ATOM 801 C CA . LEU A 1 101 ? -3.614 1.157 -3.486 1.00 96.00 101 LEU A CA 1
ATOM 802 C C . LEU A 1 101 ? -4.211 2.163 -2.498 1.00 96.00 101 LEU A C 1
ATOM 804 O O . LEU A 1 101 ? -4.588 1.812 -1.380 1.00 96.00 101 LEU A O 1
ATOM 808 N N . ARG A 1 102 ? -4.330 3.430 -2.907 1.00 95.25 102 ARG A N 1
ATOM 809 C CA . ARG A 1 102 ? -4.882 4.484 -2.051 1.00 95.25 102 ARG A CA 1
ATOM 810 C C . ARG A 1 102 ? -6.364 4.270 -1.764 1.00 95.25 102 ARG A C 1
ATOM 812 O O . ARG A 1 102 ? -6.796 4.546 -0.646 1.00 95.25 102 ARG A O 1
ATOM 819 N N . THR A 1 103 ? -7.154 3.833 -2.741 1.00 94.88 103 THR A N 1
ATOM 820 C CA . THR A 1 103 ? -8.580 3.556 -2.525 1.00 94.88 103 THR A CA 1
ATOM 821 C C . THR A 1 103 ? -8.766 2.358 -1.602 1.00 94.88 103 THR A C 1
ATOM 823 O O . THR A 1 103 ? -9.512 2.480 -0.633 1.00 94.88 103 THR A O 1
ATOM 826 N N . THR A 1 104 ? -8.022 1.275 -1.832 1.00 95.25 104 THR A N 1
ATOM 827 C CA . THR A 1 104 ? -8.083 0.042 -1.031 1.00 95.25 104 THR A CA 1
ATOM 828 C C . THR A 1 104 ? -7.699 0.291 0.428 1.00 95.25 104 THR A C 1
ATOM 830 O O . THR A 1 104 ? -8.487 0.021 1.335 1.00 95.25 104 THR A O 1
ATOM 833 N N . HIS A 1 105 ? -6.549 0.925 0.677 1.00 94.25 105 HIS A N 1
ATOM 834 C CA . HIS A 1 105 ? -6.135 1.233 2.048 1.00 94.25 105 HIS A CA 1
ATOM 835 C C . HIS A 1 105 ? -7.108 2.185 2.752 1.00 94.25 105 HIS A C 1
ATOM 837 O O . HIS A 1 105 ? -7.389 2.022 3.936 1.00 94.25 105 HIS A O 1
ATOM 843 N N . ASN A 1 106 ? -7.663 3.177 2.048 1.00 94.44 106 ASN A N 1
ATOM 844 C CA . ASN A 1 106 ? -8.640 4.076 2.662 1.00 94.44 106 ASN A CA 1
ATOM 845 C C . ASN A 1 106 ? -9.951 3.362 3.015 1.00 94.44 106 ASN A C 1
ATOM 847 O O . ASN A 1 106 ? -10.553 3.703 4.034 1.00 94.44 106 ASN A O 1
ATOM 851 N N . SER A 1 107 ? -10.401 2.392 2.208 1.00 95.38 107 SER A N 1
ATOM 852 C CA . SER A 1 107 ? -11.565 1.575 2.567 1.00 95.38 107 SER A CA 1
ATOM 853 C C . SER A 1 107 ? -11.301 0.717 3.800 1.00 95.38 107 SER A C 1
ATOM 855 O O . SER A 1 107 ? -12.122 0.734 4.712 1.00 95.38 107 SER A O 1
ATOM 857 N N . GLU A 1 108 ? -10.141 0.064 3.881 1.00 96.62 108 GLU A N 1
ATOM 858 C CA . GLU A 1 108 ? -9.763 -0.769 5.030 1.00 96.62 108 GLU A CA 1
ATOM 859 C C . GLU A 1 108 ? -9.631 0.059 6.316 1.00 96.62 108 GLU A C 1
ATOM 861 O O . GLU A 1 108 ? -10.146 -0.320 7.365 1.00 96.62 108 GLU A O 1
ATOM 866 N N . ILE A 1 109 ? -8.999 1.238 6.240 1.00 96.19 109 ILE A N 1
ATOM 867 C CA . ILE A 1 109 ? -8.885 2.161 7.379 1.00 96.19 109 ILE A CA 1
ATOM 868 C C . ILE A 1 109 ? -10.268 2.603 7.857 1.00 96.19 109 ILE A C 1
ATOM 870 O O . ILE A 1 109 ? -10.502 2.705 9.064 1.00 96.19 109 ILE A O 1
ATOM 874 N N . LYS A 1 110 ? -11.187 2.888 6.927 1.00 96.50 110 LYS A N 1
ATOM 875 C CA . LYS A 1 110 ? -12.551 3.288 7.271 1.00 96.50 110 LYS A CA 1
ATOM 876 C C . LYS A 1 110 ? -13.300 2.149 7.960 1.00 96.50 110 LYS A C 1
ATOM 878 O O . LYS A 1 110 ? -13.877 2.379 9.017 1.00 96.50 110 LYS A O 1
ATOM 883 N N . GLU A 1 111 ? -13.250 0.948 7.393 1.00 97.44 111 GLU A N 1
ATOM 884 C CA . GLU A 1 111 ? -13.883 -0.245 7.958 1.00 97.44 111 GLU A CA 1
ATOM 885 C C . GLU A 1 111 ? -13.352 -0.543 9.364 1.00 97.44 111 GLU A C 1
ATOM 887 O O . GLU A 1 111 ? -14.128 -0.684 10.309 1.00 97.44 111 GLU A O 1
ATOM 892 N N . LEU A 1 112 ? -12.029 -0.522 9.542 1.00 97.19 112 LEU A N 1
ATOM 893 C CA . LEU A 1 112 ? -11.410 -0.704 10.850 1.00 97.19 112 LEU A CA 1
ATOM 894 C C . LEU A 1 112 ? -11.820 0.402 11.833 1.00 97.19 112 LEU A C 1
ATOM 896 O O . LEU A 1 112 ? -12.084 0.131 13.004 1.00 97.19 112 LEU A O 1
ATOM 900 N N . GLY A 1 113 ? -11.906 1.649 11.365 1.00 97.44 113 GLY A N 1
ATOM 901 C CA . GLY A 1 113 ? -12.389 2.776 12.157 1.00 97.44 113 GLY A CA 1
ATOM 902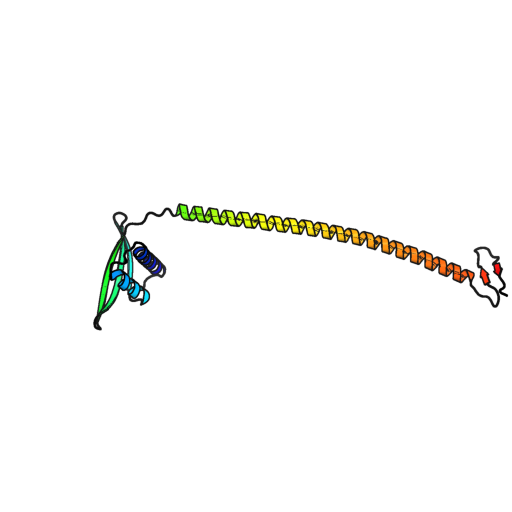 C C . GLY A 1 113 ? -13.833 2.598 12.630 1.00 97.44 113 GLY A C 1
ATOM 903 O O . GLY A 1 113 ? -14.149 2.959 13.765 1.00 97.44 113 GLY A O 1
ATOM 904 N N . ASP A 1 114 ? -14.696 2.021 11.797 1.00 97.56 114 ASP A N 1
ATOM 905 C CA . ASP A 1 114 ? -16.089 1.740 12.142 1.00 97.56 114 ASP A CA 1
ATOM 906 C C . ASP A 1 114 ? -16.195 0.565 13.133 1.00 97.56 114 ASP A C 1
ATOM 908 O O . ASP A 1 114 ? -16.893 0.692 14.141 1.00 97.56 114 ASP A O 1
ATOM 912 N N . ILE A 1 115 ? -15.403 -0.501 12.957 1.00 97.88 115 ILE A N 1
ATOM 913 C CA . ILE A 1 115 ? -15.299 -1.612 13.926 1.00 97.88 115 ILE A CA 1
ATOM 914 C C . ILE A 1 115 ? -14.824 -1.107 15.295 1.00 97.88 115 ILE A C 1
ATOM 916 O O . ILE A 1 115 ? -15.397 -1.454 16.326 1.00 97.88 115 ILE A O 1
ATOM 920 N N . VAL A 1 116 ? -13.801 -0.246 15.337 1.00 97.81 116 VAL A N 1
ATOM 921 C CA . VAL A 1 116 ? -13.287 0.314 16.599 1.00 97.81 116 VAL A CA 1
ATOM 922 C C . VAL A 1 116 ? -14.344 1.158 17.312 1.00 97.81 116 VAL A C 1
ATOM 924 O O . VAL A 1 116 ? -14.425 1.120 18.540 1.00 97.81 116 VAL A O 1
ATOM 927 N N . LYS A 1 117 ? -15.158 1.925 16.576 1.00 97.44 117 LYS A N 1
ATOM 928 C CA . LYS A 1 117 ? -16.273 2.677 17.173 1.00 97.44 117 LYS A CA 1
ATOM 929 C C . LYS A 1 117 ? -17.331 1.743 17.744 1.00 97.44 117 LYS A C 1
ATOM 931 O O . LYS A 1 117 ? -17.775 1.979 18.862 1.00 97.44 117 LYS A O 1
ATOM 936 N N . GLN A 1 118 ? -17.698 0.698 17.005 1.00 98.06 118 GLN A N 1
ATOM 937 C CA . GLN A 1 118 ? -18.673 -0.284 17.468 1.00 98.06 118 GLN A CA 1
ATOM 938 C C . GLN A 1 118 ? -18.190 -0.982 18.745 1.00 98.06 118 GLN A C 1
ATOM 940 O O . GLN A 1 118 ? -18.902 -0.981 19.741 1.00 98.06 118 GLN A O 1
ATOM 945 N N . LEU A 1 119 ? -16.949 -1.473 18.765 1.00 97.50 119 LEU A N 1
ATOM 946 C CA . LEU A 1 119 ? -16.372 -2.109 19.952 1.00 97.50 119 LEU A CA 1
ATOM 947 C C . LEU A 1 119 ? -16.295 -1.155 21.149 1.00 97.50 119 LEU A C 1
ATOM 949 O O . LEU A 1 119 ? -16.489 -1.573 22.286 1.00 97.50 119 LEU A O 1
ATOM 953 N N . ARG A 1 120 ? -16.016 0.136 20.923 1.00 97.69 120 ARG A N 1
ATOM 954 C CA . ARG A 1 120 ? -16.065 1.141 21.997 1.00 97.69 120 ARG A CA 1
ATOM 955 C C . ARG A 1 120 ? -17.469 1.287 22.570 1.00 97.69 120 ARG A C 1
ATOM 957 O O . ARG A 1 120 ? -17.592 1.337 23.788 1.00 97.69 120 ARG A O 1
ATOM 964 N N . GLN A 1 121 ? -18.484 1.325 21.709 1.00 98.00 121 GLN A N 1
ATOM 965 C CA . GLN A 1 121 ? -19.875 1.387 22.142 1.00 98.00 121 GLN A CA 1
ATOM 966 C C . GLN A 1 121 ? -20.252 0.145 22.957 1.00 98.00 121 GLN A C 1
ATOM 968 O O . GLN A 1 121 ? -20.716 0.285 24.079 1.00 98.00 121 GLN A O 1
ATOM 973 N N . GLU A 1 122 ? -19.948 -1.055 22.455 1.00 98.06 122 GLU A N 1
ATOM 974 C CA . GLU A 1 122 ? -20.221 -2.319 23.156 1.00 98.06 122 GLU A CA 1
ATOM 975 C C . GLU A 1 122 ? -19.524 -2.391 24.526 1.00 98.06 122 GLU A C 1
ATOM 977 O O . GLU A 1 122 ? -20.097 -2.878 25.500 1.00 98.06 122 GLU A O 1
ATOM 982 N N . ILE A 1 123 ? -18.295 -1.872 24.635 1.00 97.81 123 ILE A N 1
ATOM 983 C CA . ILE A 1 123 ? -17.583 -1.772 25.915 1.00 97.81 123 ILE A CA 1
ATOM 984 C C . ILE A 1 123 ? -18.306 -0.829 26.881 1.00 97.81 123 ILE A C 1
ATOM 986 O O . ILE A 1 123 ? -18.378 -1.125 28.073 1.00 97.81 123 ILE A O 1
ATOM 990 N N . ASP A 1 124 ? -18.778 0.322 26.409 1.00 97.56 124 ASP A N 1
ATOM 991 C CA . ASP A 1 124 ? -19.440 1.303 27.267 1.00 97.56 124 ASP A CA 1
ATOM 992 C C . ASP A 1 124 ? -20.838 0.832 27.697 1.00 97.56 124 ASP A C 1
ATOM 994 O O . ASP A 1 124 ? -21.186 0.995 28.867 1.00 97.56 124 ASP A O 1
ATOM 998 N N . ASP A 1 125 ? -21.570 0.147 26.817 1.00 97.56 125 ASP A N 1
ATOM 999 C CA . ASP A 1 125 ? -22.846 -0.501 27.140 1.00 97.56 125 ASP A CA 1
ATOM 1000 C C . ASP A 1 125 ? -22.640 -1.608 28.191 1.00 97.56 125 ASP A C 1
ATOM 1002 O O . ASP A 1 125 ? -23.277 -1.607 29.243 1.00 97.56 125 ASP A O 1
ATOM 1006 N N . CYS A 1 126 ? -21.652 -2.485 27.986 1.00 97.00 126 CYS A N 1
ATOM 1007 C CA . CYS A 1 126 ? -21.307 -3.548 28.936 1.00 97.00 126 CYS A CA 1
ATOM 1008 C C . CYS A 1 126 ? -20.872 -2.996 30.308 1.00 97.00 126 CYS A C 1
ATOM 1010 O O . CYS A 1 126 ? -21.215 -3.546 31.356 1.00 97.00 126 CYS A O 1
ATOM 1012 N N . LYS A 1 127 ? -20.147 -1.868 30.343 1.00 97.12 127 LYS A N 1
ATOM 1013 C CA . LYS A 1 127 ? -19.821 -1.186 31.608 1.00 97.12 127 LYS A CA 1
ATOM 1014 C C . LYS A 1 127 ? -21.062 -0.657 32.313 1.00 97.12 127 LYS A C 1
ATOM 1016 O O . LYS A 1 127 ? -21.085 -0.685 33.543 1.00 97.12 127 LYS A O 1
ATOM 1021 N N . ALA A 1 128 ? -22.037 -0.132 31.574 1.00 96.69 128 ALA A N 1
ATOM 1022 C CA . ALA A 1 128 ? -23.273 0.376 32.154 1.00 96.69 128 ALA A CA 1
ATOM 1023 C C . ALA A 1 128 ? -24.068 -0.768 32.798 1.00 96.69 128 ALA A C 1
ATOM 1025 O O . ALA A 1 128 ? -24.412 -0.668 33.975 1.00 96.69 128 ALA A O 1
ATOM 1026 N N . GLU A 1 129 ? -24.233 -1.883 32.082 1.00 97.25 129 GLU A N 1
ATOM 1027 C CA . GLU A 1 129 ? -24.884 -3.094 32.599 1.00 97.25 129 GLU A CA 1
ATOM 1028 C C . GLU A 1 129 ? -24.171 -3.645 33.843 1.00 97.25 129 GLU A C 1
ATOM 1030 O O . GLU A 1 129 ? -24.812 -3.997 34.831 1.00 97.25 129 GLU A O 1
ATOM 1035 N N . LEU A 1 130 ? -22.833 -3.663 33.853 1.00 95.94 130 LEU A N 1
ATOM 1036 C CA . LEU A 1 130 ? -22.065 -4.102 35.020 1.00 95.94 130 LEU A CA 1
ATOM 1037 C C . LEU A 1 130 ? -22.259 -3.166 36.223 1.00 95.94 130 LEU A C 1
ATOM 1039 O O . LEU A 1 130 ? -22.328 -3.633 37.360 1.00 95.94 130 LEU A O 1
ATOM 1043 N N . CYS A 1 131 ? -22.346 -1.852 35.995 1.00 95.56 131 CYS A N 1
ATOM 1044 C CA . CYS A 1 131 ? -22.639 -0.892 37.060 1.00 95.56 131 CYS A CA 1
ATOM 1045 C C . CYS A 1 131 ? -24.036 -1.108 37.652 1.00 95.56 131 CYS A C 1
ATOM 1047 O O . CYS A 1 131 ? -24.178 -1.041 38.872 1.00 95.56 131 CYS A O 1
ATOM 1049 N N . GLU A 1 132 ? -25.034 -1.373 36.808 1.00 95.88 132 GLU A N 1
ATOM 1050 C CA . GLU A 1 132 ? -26.410 -1.652 37.227 1.00 95.88 132 GLU A CA 1
ATOM 1051 C C . GLU A 1 132 ? -26.490 -2.960 38.021 1.00 95.88 132 GLU A C 1
ATOM 1053 O O . GLU A 1 132 ? -26.902 -2.947 39.177 1.00 95.88 132 GLU A O 1
ATOM 1058 N N . ALA A 1 133 ? -25.948 -4.056 37.483 1.00 94.56 133 ALA A N 1
ATOM 1059 C CA . ALA A 1 133 ? -25.912 -5.345 38.172 1.00 94.56 133 ALA A CA 1
ATOM 1060 C C . ALA A 1 133 ? -25.193 -5.270 39.531 1.00 94.56 133 ALA A C 1
ATOM 1062 O O . ALA A 1 133 ? -25.598 -5.908 40.502 1.00 94.56 133 ALA A O 1
ATOM 1063 N N . LYS A 1 134 ? -24.132 -4.459 39.628 1.00 95.94 134 LYS A N 1
ATOM 1064 C CA . LYS A 1 134 ? -23.417 -4.223 40.888 1.00 95.94 134 LYS A CA 1
ATOM 1065 C C . LYS A 1 134 ? -24.237 -3.405 41.892 1.00 95.94 134 LYS A C 1
ATOM 1067 O O . LYS A 1 134 ? -24.095 -3.604 43.099 1.00 95.94 134 LYS A O 1
ATOM 1072 N N . ALA A 1 135 ? -25.050 -2.462 41.419 1.00 94.56 135 ALA A N 1
ATOM 1073 C CA . ALA A 1 135 ? -25.965 -1.720 42.280 1.00 94.56 135 ALA A CA 1
ATOM 1074 C C . ALA A 1 135 ? -27.046 -2.657 42.838 1.00 94.56 135 ALA A C 1
ATOM 1076 O O . ALA A 1 135 ? -27.238 -2.694 44.054 1.00 94.56 135 ALA A O 1
ATOM 1077 N N . ASP A 1 136 ? -27.638 -3.487 41.977 1.00 94.75 136 ASP A N 1
ATOM 1078 C CA . ASP A 1 136 ? -28.634 -4.489 42.362 1.00 94.75 136 ASP A CA 1
ATOM 1079 C C . ASP A 1 136 ? -28.077 -5.492 43.384 1.00 94.75 136 ASP A C 1
ATOM 1081 O O . ASP A 1 136 ? -28.726 -5.784 44.389 1.00 94.75 136 ASP A O 1
ATOM 1085 N N . GLU A 1 137 ? -26.846 -5.982 43.185 1.00 94.12 137 GLU A N 1
ATOM 1086 C CA . GLU A 1 137 ? -26.159 -6.864 44.140 1.00 94.12 137 GLU A CA 1
ATOM 1087 C C . GLU A 1 137 ? -25.993 -6.197 45.516 1.00 94.12 137 GLU A C 1
ATOM 1089 O O . GLU A 1 137 ? -26.233 -6.821 46.555 1.00 94.12 137 GLU A O 1
ATOM 1094 N N . SER A 1 138 ? -25.609 -4.917 45.542 1.00 92.12 138 SER A N 1
ATOM 1095 C CA . SER A 1 138 ? -25.464 -4.159 46.788 1.00 92.12 138 SER A CA 1
ATOM 1096 C C . SER A 1 138 ? -26.805 -3.955 47.497 1.00 92.12 138 SER A C 1
ATOM 1098 O O . SER A 1 138 ? -26.859 -4.010 48.730 1.00 92.12 138 SER A O 1
ATOM 1100 N N . ASP A 1 139 ? -27.879 -3.709 46.748 1.00 92.50 139 ASP A N 1
ATOM 1101 C CA . ASP A 1 139 ? -29.223 -3.544 47.301 1.00 92.50 139 ASP A CA 1
ATOM 1102 C C . ASP A 1 139 ? -29.764 -4.860 47.870 1.00 92.50 139 ASP A C 1
ATOM 1104 O O . ASP A 1 139 ? -30.265 -4.873 48.998 1.00 92.50 139 ASP A O 1
ATOM 1108 N N . LEU A 1 140 ? -29.578 -5.976 47.157 1.00 91.38 140 LEU A N 1
ATOM 1109 C CA . LEU A 1 140 ? -29.885 -7.325 47.643 1.00 91.38 140 LEU A CA 1
ATOM 1110 C C . LEU A 1 140 ? -29.110 -7.652 48.921 1.00 91.38 140 LEU A C 1
ATOM 1112 O O . LEU A 1 140 ? -29.723 -8.016 49.921 1.00 91.38 140 LEU A O 1
ATOM 1116 N N . CYS A 1 141 ? -27.793 -7.421 48.945 1.00 86.12 141 CYS A N 1
ATOM 1117 C CA . CYS A 1 141 ? -26.987 -7.608 50.154 1.00 86.12 141 CYS A CA 1
ATOM 1118 C C . CYS A 1 141 ? -27.519 -6.777 51.328 1.00 86.12 141 CYS A C 1
ATOM 1120 O O . CYS A 1 141 ? -27.511 -7.234 52.471 1.00 86.12 141 CYS A O 1
ATOM 1122 N N . ARG A 1 142 ? -27.981 -5.546 51.088 1.00 85.44 142 ARG A N 1
ATOM 1123 C CA . ARG A 1 142 ? -28.541 -4.695 52.145 1.00 85.44 142 ARG A CA 1
ATOM 1124 C C . ARG A 1 142 ? -29.858 -5.256 52.687 1.00 85.44 142 ARG A C 1
ATOM 1126 O O . ARG A 1 142 ? -30.074 -5.215 53.898 1.00 85.44 142 ARG A O 1
ATOM 1133 N N . VAL A 1 143 ? -30.717 -5.774 51.809 1.00 87.81 143 VAL A N 1
ATOM 1134 C CA . VAL A 1 143 ? -31.992 -6.408 52.177 1.00 87.81 143 VAL A CA 1
ATOM 1135 C C . VAL A 1 143 ? -31.767 -7.714 52.934 1.00 87.81 143 VAL A C 1
ATOM 1137 O O . VAL A 1 143 ? -32.389 -7.904 53.979 1.00 87.81 143 VAL A O 1
ATOM 1140 N N . ASP A 1 144 ? -30.863 -8.575 52.469 1.00 85.75 144 ASP A N 1
ATOM 1141 C CA . ASP A 1 144 ? -30.548 -9.848 53.126 1.00 85.75 144 ASP A CA 1
ATOM 1142 C C . ASP A 1 144 ? -29.971 -9.611 54.519 1.00 85.75 144 ASP A C 1
ATOM 1144 O O . ASP A 1 144 ? -30.519 -10.115 55.496 1.00 85.75 144 ASP A O 1
ATOM 1148 N N . ASN A 1 145 ? -28.974 -8.729 54.650 1.00 80.69 145 ASN A N 1
ATOM 1149 C CA . ASN A 1 145 ? -28.428 -8.365 55.961 1.00 80.69 145 ASN A CA 1
ATOM 1150 C C . ASN A 1 145 ? -29.506 -7.776 56.888 1.00 80.69 145 ASN A C 1
ATOM 1152 O O . ASN A 1 145 ? -29.540 -8.079 58.079 1.00 80.69 145 ASN A O 1
ATOM 1156 N N . SER A 1 146 ? -30.419 -6.947 56.367 1.00 78.00 146 SER A N 1
ATOM 1157 C CA . SER A 1 146 ? -31.539 -6.425 57.160 1.00 78.00 146 SER A CA 1
ATOM 1158 C C . SER A 1 146 ? -32.510 -7.529 57.584 1.00 78.00 146 SER A C 1
ATOM 1160 O O . SER A 1 146 ? -33.053 -7.473 58.687 1.00 78.00 146 SER A O 1
ATOM 1162 N N . THR A 1 147 ? -32.756 -8.512 56.721 1.00 78.62 147 THR A N 1
ATOM 1163 C CA . THR A 1 147 ? -33.676 -9.622 56.983 1.00 78.62 147 THR A CA 1
ATOM 1164 C C . THR A 1 147 ? -33.075 -10.588 57.997 1.00 78.62 147 THR A C 1
ATOM 1166 O O . THR A 1 147 ? -33.755 -10.952 58.953 1.00 78.62 147 THR A O 1
ATOM 1169 N N . GLU A 1 148 ? -31.798 -10.945 57.855 1.00 73.88 148 GLU A N 1
ATOM 1170 C CA . GLU A 1 148 ? -31.063 -11.776 58.812 1.00 73.88 148 GLU A CA 1
ATOM 1171 C C . GLU A 1 148 ? -31.006 -11.122 60.195 1.00 73.88 148 GLU A C 1
ATOM 1173 O O . GLU A 1 148 ? -31.265 -11.785 61.197 1.00 73.88 148 GLU A O 1
ATOM 1178 N N . VAL A 1 149 ? -30.751 -9.810 60.273 1.00 72.12 149 VAL A N 1
ATOM 1179 C CA . VAL A 1 149 ? -30.764 -9.076 61.549 1.00 72.12 149 VAL A CA 1
ATOM 1180 C C . VAL A 1 149 ? -32.150 -9.105 62.193 1.00 72.12 149 VAL A C 1
ATOM 1182 O O . VAL A 1 149 ? -32.252 -9.387 63.387 1.00 72.12 149 VAL A O 1
ATOM 1185 N N . LEU A 1 150 ? -33.218 -8.861 61.426 1.00 69.19 150 LEU A N 1
ATOM 1186 C CA . LEU A 1 150 ? -34.589 -8.930 61.942 1.00 69.19 150 LEU A CA 1
ATOM 1187 C C . LEU A 1 150 ? -34.953 -10.345 62.408 1.00 69.19 150 LEU A C 1
ATOM 1189 O O . LEU A 1 150 ? -35.579 -10.495 63.455 1.00 69.19 150 LEU A O 1
ATOM 1193 N N . GLN A 1 151 ? -34.540 -11.379 61.673 1.00 69.25 151 GLN A N 1
ATOM 1194 C CA . GLN A 1 151 ? -34.743 -12.771 62.073 1.00 69.25 151 GLN A CA 1
ATOM 1195 C C . GLN A 1 151 ? -33.965 -13.109 63.348 1.00 69.25 151 GLN A C 1
ATOM 1197 O O . GLN A 1 151 ? -34.546 -13.677 64.264 1.00 69.25 151 GLN A O 1
ATOM 1202 N N . LEU A 1 152 ? -32.699 -12.706 63.467 1.00 67.81 152 LEU A N 1
ATOM 1203 C CA . LEU A 1 152 ? -31.893 -12.930 64.671 1.00 67.81 152 LEU A CA 1
ATOM 1204 C C . LEU A 1 152 ? -32.466 -12.209 65.896 1.00 67.81 152 LEU A C 1
ATOM 1206 O O . LEU A 1 152 ? -32.563 -12.812 66.962 1.00 67.81 152 LEU A O 1
ATOM 1210 N N . GLN A 1 153 ? -32.888 -10.947 65.745 1.00 63.69 153 GLN A N 1
ATOM 1211 C CA . GLN A 1 153 ? -33.565 -10.194 66.808 1.00 63.69 153 GLN A CA 1
ATOM 1212 C C . GLN A 1 153 ? -34.879 -10.853 67.224 1.00 63.69 153 GLN A C 1
ATOM 1214 O O . GLN A 1 153 ? -35.213 -10.861 68.410 1.00 63.69 153 GLN A O 1
ATOM 1219 N N . ALA A 1 154 ? -35.609 -11.412 66.260 1.00 58.22 154 ALA A N 1
ATOM 1220 C CA . ALA A 1 154 ? -36.828 -12.157 66.504 1.00 58.22 154 ALA A CA 1
ATOM 1221 C C . ALA A 1 154 ? -36.583 -13.490 67.213 1.00 58.22 154 ALA A C 1
ATOM 1223 O O . ALA A 1 154 ? -37.404 -13.884 68.027 1.00 58.22 154 ALA A O 1
ATOM 1224 N N . THR A 1 155 ? -35.489 -14.196 66.918 1.00 58.94 155 THR A N 1
ATOM 1225 C CA . THR A 1 155 ? -35.231 -15.559 67.411 1.00 58.94 155 THR A CA 1
ATOM 1226 C C . THR A 1 155 ? -34.258 -15.623 68.584 1.00 58.94 155 THR A C 1
ATOM 1228 O O . THR A 1 155 ? -33.635 -16.663 68.801 1.00 58.94 155 THR A O 1
ATOM 1231 N N . THR A 1 156 ? -34.106 -14.549 69.361 1.00 60.91 156 THR A N 1
ATOM 1232 C CA . THR A 1 156 ? -33.268 -14.609 70.565 1.00 60.91 156 THR A CA 1
ATOM 1233 C C . THR A 1 156 ? -33.932 -15.563 71.562 1.00 60.91 156 THR A C 1
ATOM 1235 O O . THR A 1 156 ? -34.997 -15.276 72.107 1.00 60.91 156 THR A O 1
ATOM 1238 N N . ALA A 1 157 ? -33.359 -16.756 71.710 1.00 51.81 157 ALA A N 1
ATOM 1239 C CA . ALA A 1 157 ? -33.899 -17.804 72.560 1.00 51.81 157 ALA A CA 1
ATOM 1240 C C . ALA A 1 157 ? -33.431 -17.579 74.001 1.00 51.81 157 ALA A C 1
ATOM 1242 O O . ALA A 1 157 ? -32.299 -17.910 74.353 1.00 51.81 157 ALA A O 1
ATOM 1243 N N . GLU A 1 158 ? -34.314 -17.042 74.838 1.00 57.19 158 GLU A N 1
ATOM 1244 C CA . GLU A 1 158 ? -34.165 -17.123 76.289 1.00 57.19 158 GLU A CA 1
ATOM 1245 C C . GLU A 1 158 ? -34.894 -18.377 76.781 1.00 57.19 158 GLU A C 1
ATOM 1247 O O . GLU A 1 158 ? -36.120 -18.404 76.891 1.00 57.19 158 GLU A O 1
ATOM 1252 N N . GLU A 1 159 ? -34.112 -19.429 77.045 1.00 57.38 159 GLU A N 1
ATOM 1253 C CA . GLU A 1 159 ? -34.471 -20.689 77.719 1.00 57.38 159 GLU A CA 1
ATOM 1254 C C . GLU A 1 159 ? -35.631 -21.516 77.104 1.00 57.38 159 GLU A C 1
ATOM 1256 O O . GLU A 1 159 ? -35.408 -22.658 76.705 1.00 57.38 159 GLU A O 1
ATOM 1261 N N . GLN A 1 160 ? -36.859 -20.982 77.029 1.00 55.69 160 GLN A N 1
ATOM 1262 C CA . GLN A 1 160 ? -38.088 -21.627 76.514 1.00 55.69 160 GLN A CA 1
ATOM 1263 C C . GLN A 1 160 ? -39.025 -20.677 75.733 1.00 55.69 160 GLN A C 1
ATOM 1265 O O . GLN A 1 160 ? -40.142 -21.065 75.373 1.00 55.69 160 GLN A O 1
ATOM 1270 N N . TYR A 1 161 ? -38.608 -19.434 75.479 1.00 55.72 161 TYR A N 1
ATOM 1271 C CA . TYR A 1 161 ? -39.439 -18.413 74.839 1.00 55.72 161 TYR A CA 1
ATOM 1272 C C . TYR A 1 161 ? -38.716 -17.779 73.649 1.00 55.72 161 TYR A C 1
ATOM 1274 O O . TYR A 1 161 ? -37.512 -17.535 73.698 1.00 55.72 161 TYR A O 1
ATOM 1282 N N . ILE A 1 162 ? -39.469 -17.487 72.584 1.00 59.62 162 ILE A N 1
ATOM 1283 C CA . ILE A 1 162 ? -39.026 -16.549 71.548 1.00 59.62 162 ILE A CA 1
ATOM 1284 C C . ILE A 1 162 ? -39.356 -15.141 72.033 1.00 59.62 162 ILE A C 1
ATOM 1286 O O . ILE A 1 162 ? -40.537 -14.833 72.226 1.00 59.62 162 ILE A O 1
ATOM 1290 N N . SER A 1 163 ? -38.335 -14.296 72.191 1.00 57.84 163 SER A N 1
ATOM 1291 C CA . SER A 1 163 ? -38.507 -12.867 72.451 1.00 57.84 163 SER A CA 1
ATOM 1292 C C . SER A 1 163 ? -38.421 -12.064 71.154 1.00 57.84 163 SER A C 1
ATOM 1294 O O . SER A 1 163 ? -37.369 -12.023 70.517 1.00 57.84 163 SER A O 1
ATOM 1296 N N . TRP A 1 164 ? -39.497 -11.364 70.798 1.00 59.50 164 TRP A N 1
AT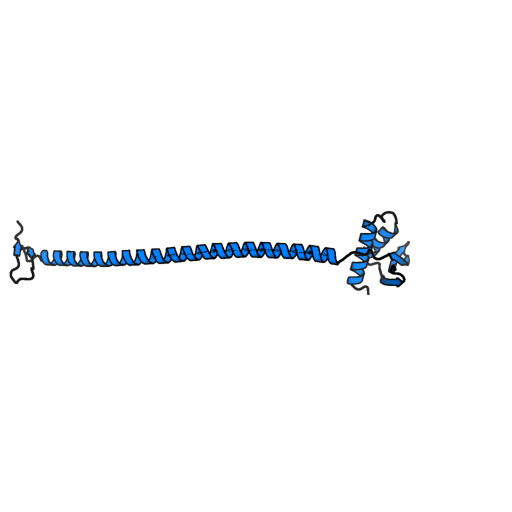OM 1297 C CA . TRP A 1 164 ? -39.451 -10.344 69.749 1.00 59.50 164 TRP A CA 1
ATOM 1298 C C . TRP A 1 164 ? -39.090 -8.995 70.372 1.00 59.50 164 TRP A C 1
ATOM 1300 O O . TRP A 1 164 ? -39.929 -8.364 71.022 1.00 59.50 164 TRP A O 1
ATOM 1310 N N . ASN A 1 165 ? -37.852 -8.544 70.166 1.00 58.12 165 ASN A N 1
ATOM 1311 C CA . ASN A 1 165 ? -37.408 -7.218 70.599 1.00 58.12 165 ASN A CA 1
ATOM 1312 C C . ASN A 1 165 ? -37.914 -6.145 69.623 1.00 58.12 165 ASN A C 1
ATOM 1314 O O . ASN A 1 165 ? -37.228 -5.757 68.681 1.00 58.12 165 ASN A O 1
ATOM 1318 N N . GLY A 1 166 ? -39.146 -5.678 69.829 1.00 55.75 166 GLY A N 1
ATOM 1319 C CA . GLY A 1 166 ? -39.648 -4.453 69.203 1.00 55.75 166 GLY A CA 1
ATOM 1320 C C . GLY A 1 166 ? -39.112 -3.206 69.916 1.00 55.75 166 GLY A C 1
ATOM 1321 O O . GLY A 1 166 ? -38.834 -3.251 71.107 1.00 55.75 166 GLY A O 1
ATOM 1322 N N . TYR A 1 167 ? -39.010 -2.078 69.202 1.00 48.00 167 TYR A N 1
ATOM 1323 C CA . TYR A 1 167 ? -38.501 -0.764 69.661 1.00 48.00 167 TYR A CA 1
ATOM 1324 C C . TYR A 1 167 ? -39.206 -0.130 70.888 1.00 48.00 167 TYR A C 1
ATOM 1326 O O . TYR A 1 167 ? -38.914 1.006 71.256 1.00 48.00 167 TYR A O 1
ATOM 1334 N N . SER A 1 168 ? -40.136 -0.831 71.525 1.00 50.22 168 SER A N 1
ATOM 1335 C CA . SER A 1 168 ? -40.851 -0.422 72.731 1.00 50.22 168 SER A CA 1
ATOM 1336 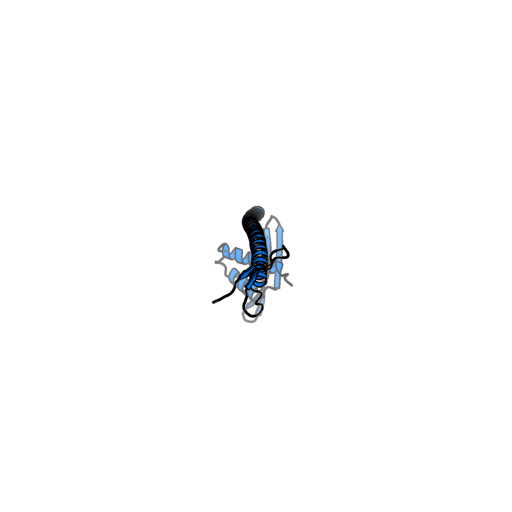C C . SER A 1 168 ? -40.557 -1.441 73.827 1.00 50.22 168 SER A C 1
ATOM 1338 O O . SER A 1 168 ? -40.707 -2.629 73.559 1.00 50.22 168 SER A O 1
ATOM 1340 N N . ASP A 1 169 ? -40.194 -0.970 75.026 1.00 50.75 169 ASP A N 1
ATOM 1341 C CA . ASP A 1 169 ? -39.763 -1.684 76.257 1.00 50.75 169 ASP A CA 1
ATOM 1342 C C . ASP A 1 169 ? -40.636 -2.870 76.758 1.00 50.75 169 ASP A C 1
ATOM 1344 O O . ASP A 1 169 ? -40.477 -3.359 77.874 1.00 50.75 169 ASP A O 1
ATOM 1348 N N . SER A 1 170 ? -41.569 -3.371 75.955 1.00 55.16 170 SER A N 1
ATOM 1349 C CA . SER A 1 170 ? -42.413 -4.532 76.210 1.00 55.16 170 SER A CA 1
ATOM 1350 C C . SER A 1 170 ? -42.275 -5.542 75.062 1.00 55.16 170 SER A C 1
ATOM 1352 O O . SER A 1 170 ? -43.031 -5.494 74.088 1.00 55.16 170 SER A O 1
ATOM 1354 N N . GLY A 1 171 ? -41.298 -6.445 75.162 1.00 57.09 171 GLY A N 1
ATOM 1355 C CA . GLY A 1 171 ? -41.122 -7.556 74.220 1.00 57.09 171 GLY A CA 1
ATOM 1356 C C . GLY A 1 171 ? -42.272 -8.570 74.294 1.00 57.09 171 GLY A C 1
ATOM 1357 O O . GLY A 1 171 ? -42.832 -8.813 75.364 1.00 57.09 171 GLY A O 1
ATOM 1358 N N . ILE A 1 172 ? -42.641 -9.167 73.155 1.00 59.62 172 ILE A N 1
ATOM 1359 C CA . ILE A 1 172 ? -43.652 -10.237 73.090 1.00 59.62 172 ILE A CA 1
ATOM 1360 C C . ILE A 1 172 ? -42.940 -11.583 73.255 1.00 59.62 172 ILE A C 1
ATOM 1362 O O . ILE A 1 172 ? -42.064 -11.916 72.456 1.00 59.62 172 ILE A O 1
ATOM 1366 N N . LEU A 1 173 ? -43.339 -12.353 74.273 1.00 58.22 173 LEU A N 1
ATOM 1367 C CA . LEU A 1 173 ? -42.829 -13.697 74.553 1.00 58.22 173 LEU A CA 1
ATOM 1368 C C . LEU A 1 173 ? -43.819 -14.750 74.044 1.00 58.22 173 LEU A C 1
ATOM 1370 O O . LEU A 1 173 ? -44.948 -14.837 74.532 1.00 58.22 173 LEU A O 1
ATOM 1374 N N . VAL A 1 174 ? -43.394 -15.566 73.079 1.00 61.00 174 VAL A N 1
ATOM 1375 C CA . VAL A 1 174 ? -44.187 -16.694 72.566 1.00 61.00 174 VAL A CA 1
ATOM 1376 C C . VAL A 1 174 ? -43.595 -17.999 73.095 1.00 61.00 174 VAL A C 1
ATOM 1378 O O . VAL A 1 174 ? -42.419 -18.287 72.875 1.00 61.00 174 VAL A O 1
ATOM 1381 N N . LYS A 1 175 ? -44.410 -18.776 73.817 1.00 52.06 175 LYS A N 1
ATOM 1382 C CA . LYS A 1 175 ? -44.035 -20.079 74.382 1.00 52.06 175 LYS A CA 1
ATOM 1383 C C . LYS A 1 175 ? -44.243 -21.179 73.338 1.00 52.06 175 LYS A C 1
ATOM 1385 O O . LYS A 1 175 ? -45.352 -21.301 72.818 1.00 52.06 175 LYS A O 1
ATOM 1390 N N . TYR A 1 176 ? -43.217 -21.978 73.051 1.00 55.97 176 TYR A N 1
ATOM 1391 C CA . TYR A 1 176 ? -43.385 -23.185 72.231 1.00 55.97 176 TYR A CA 1
ATOM 1392 C C . TYR A 1 176 ? -44.037 -24.325 73.043 1.00 55.97 176 TYR A C 1
ATOM 1394 O O . TYR A 1 176 ? -43.847 -24.368 74.262 1.00 55.97 176 TYR A O 1
ATOM 1402 N N . PRO A 1 177 ? -44.833 -25.210 72.405 1.00 54.19 177 PRO A N 1
ATOM 1403 C CA . PRO A 1 177 ? -45.346 -26.428 73.033 1.00 54.19 177 PRO A CA 1
ATOM 1404 C C . PRO A 1 177 ? -44.238 -27.427 73.386 1.00 54.19 177 PRO A C 1
ATOM 1406 O O . PRO A 1 177 ? -43.217 -27.470 72.662 1.00 54.19 177 PRO A O 1
#

Sequence (177 aa):
MVTGDEFFHARQVILKLNGLGCHSSGLCAVLEDALSNGDINLITFLPNGDDVYRLSMTVKLQVLWQIRMVEYHIAFHPIWFDPTEIVESKVCDLSREVHELRTTHNSEIKELGDIVKQLRQEIDDCKAELCEAKADESDLCRVDNSTEVLQLQATTAEEQYISWNGYSDSGILVKYP

Foldseek 3Di:
DDDPVLLVVVVVVLVVCVVVVVPPDPVSVLVVVQSVVVQKDDWDWDDPPPQKIKTKTWGWDQDPNDTDIDIDIDIDHDPDDDVVVVVVVVVVVVVVVVVVVVVVVVVVVVVVVVVVVVVVVVVVVVVVVVVVVVVVVVVVVVVVVVVVVQVCCQQPDDPFWGWNDDPDPDTDTDGDD